Protein AF-A0A536W5J0-F1 (afdb_monomer)

Radius of gyration: 22.5 Å; Cα contacts (8 Å, |Δi|>4): 98; chains: 1; bounding box: 56×41×59 Å

Sequence (152 aa):
MATSNAKSREGDERESSVPAQVLYDRSRTSGIELFKHLSTLATAAVGVFFFALSTKVEPPLNADQRLTVIVALGFMMLTLFCGICGWMADGWFYESWARYVSGKEPETSWQTRERANLMRKTFVWLAIVSFLVGALAAVRYVYLRLATVPAA

Structure (mmCIF, N/CA/C/O backbone):
data_AF-A0A536W5J0-F1
#
_entry.id   AF-A0A536W5J0-F1
#
loop_
_atom_site.group_PDB
_atom_site.id
_atom_site.type_symbol
_atom_site.label_atom_id
_atom_site.label_alt_id
_atom_site.label_comp_id
_atom_site.label_asym_id
_atom_site.label_entity_id
_atom_site.label_seq_id
_atom_site.pdbx_PDB_ins_code
_atom_site.Cartn_x
_atom_site.Cartn_y
_atom_site.Cartn_z
_atom_site.occupancy
_atom_site.B_iso_or_equiv
_atom_site.auth_seq_id
_atom_site.auth_comp_id
_atom_site.auth_asym_id
_atom_site.auth_atom_id
_atom_site.pdbx_PDB_model_num
ATOM 1 N N . MET A 1 1 ? 17.744 -31.026 -25.027 1.00 45.41 1 MET A N 1
ATOM 2 C CA . MET A 1 1 ? 18.208 -29.918 -24.159 1.00 45.41 1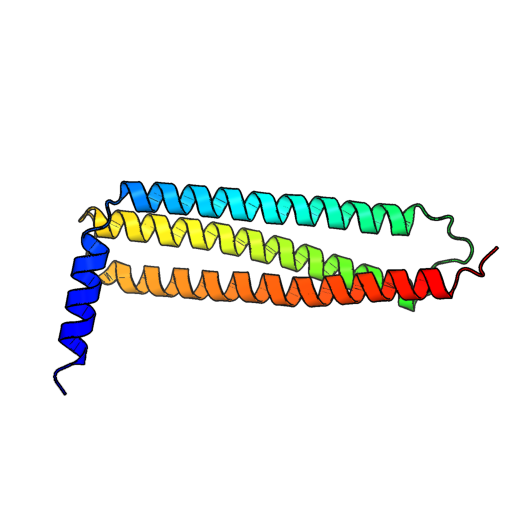 MET A CA 1
ATOM 3 C C . MET A 1 1 ? 18.431 -28.610 -24.951 1.00 45.41 1 MET A C 1
ATOM 5 O O . MET A 1 1 ? 19.331 -27.856 -24.623 1.00 45.41 1 MET A O 1
ATOM 9 N N . ALA A 1 2 ? 17.609 -28.310 -25.974 1.00 47.16 2 ALA A N 1
ATOM 10 C CA . ALA A 1 2 ? 17.792 -27.160 -26.885 1.00 47.16 2 ALA A CA 1
ATOM 11 C C . ALA A 1 2 ? 16.645 -26.123 -26.837 1.00 47.16 2 ALA A C 1
ATOM 13 O O . ALA A 1 2 ? 16.707 -25.085 -27.484 1.00 47.16 2 ALA A O 1
ATOM 14 N N . THR A 1 3 ? 15.597 -26.377 -26.051 1.00 48.72 3 THR A N 1
ATOM 15 C CA . THR A 1 3 ? 14.386 -25.541 -25.976 1.00 48.72 3 THR A CA 1
ATOM 16 C C . THR A 1 3 ? 14.522 -24.326 -25.052 1.00 48.72 3 THR A C 1
ATOM 18 O O . THR A 1 3 ? 13.722 -23.401 -25.150 1.00 48.72 3 THR A O 1
ATOM 21 N N . SER A 1 4 ? 15.538 -24.286 -24.181 1.00 51.75 4 SER A N 1
ATOM 22 C CA . SER A 1 4 ? 15.734 -23.182 -23.227 1.00 51.75 4 SER A CA 1
ATOM 23 C C . SER A 1 4 ? 16.253 -21.899 -23.890 1.00 51.75 4 SER A C 1
ATOM 25 O O . SER A 1 4 ? 15.790 -20.817 -23.549 1.00 51.75 4 SER A O 1
ATOM 27 N N . ASN A 1 5 ? 17.170 -22.011 -24.860 1.00 48.41 5 ASN A N 1
ATOM 28 C CA . ASN A 1 5 ? 17.781 -20.850 -25.528 1.00 48.41 5 ASN A CA 1
ATOM 29 C C . ASN A 1 5 ? 16.871 -20.203 -26.582 1.00 48.41 5 ASN A C 1
ATOM 31 O O . ASN A 1 5 ? 16.938 -18.998 -26.795 1.00 48.41 5 ASN A O 1
ATOM 35 N N . ALA A 1 6 ? 16.008 -20.982 -27.241 1.00 48.88 6 ALA A N 1
ATOM 36 C CA . ALA A 1 6 ? 15.055 -20.434 -28.209 1.00 48.88 6 ALA A CA 1
ATOM 37 C C . ALA A 1 6 ? 13.967 -19.598 -27.516 1.00 48.88 6 ALA A C 1
ATOM 39 O O . ALA A 1 6 ? 13.596 -18.534 -28.001 1.00 48.88 6 ALA A O 1
ATOM 40 N N . LYS A 1 7 ? 13.517 -20.042 -26.334 1.00 51.53 7 LYS A N 1
ATOM 41 C CA . LYS A 1 7 ? 12.477 -19.360 -25.559 1.00 51.53 7 LYS A CA 1
ATOM 42 C C . LYS A 1 7 ? 12.960 -18.044 -24.936 1.00 51.53 7 LYS A C 1
ATOM 44 O O . LYS A 1 7 ? 12.150 -17.135 -24.788 1.00 51.53 7 LYS A O 1
ATOM 49 N N . SER A 1 8 ? 14.248 -17.926 -24.584 1.00 51.88 8 SER A N 1
ATOM 50 C CA . SER A 1 8 ? 14.806 -16.644 -24.122 1.00 51.88 8 SER A CA 1
ATOM 51 C C . SER A 1 8 ? 14.987 -15.662 -25.281 1.00 51.88 8 SER A C 1
ATOM 53 O O . SER A 1 8 ? 14.612 -14.508 -25.138 1.00 51.88 8 SER A O 1
ATOM 55 N N . ARG A 1 9 ? 15.441 -16.133 -26.454 1.00 49.53 9 ARG A N 1
ATOM 56 C CA . ARG A 1 9 ? 15.576 -15.303 -27.665 1.00 49.53 9 ARG A CA 1
ATOM 57 C C . ARG A 1 9 ? 14.247 -14.759 -28.189 1.00 49.53 9 ARG A C 1
ATOM 59 O O . ARG A 1 9 ? 14.163 -13.574 -28.479 1.00 49.53 9 ARG A O 1
ATOM 66 N N . GLU A 1 10 ? 13.198 -15.582 -28.265 1.00 51.12 10 GLU A N 1
ATOM 67 C CA . GLU A 1 10 ? 11.854 -15.094 -28.630 1.00 51.12 10 GLU A CA 1
ATOM 68 C C . GLU A 1 10 ? 11.277 -14.124 -27.586 1.00 51.12 10 GLU A C 1
ATOM 70 O O . GLU A 1 10 ? 10.500 -13.231 -27.932 1.00 51.12 10 GLU A O 1
ATOM 75 N N . GLY A 1 11 ? 11.634 -14.308 -26.310 1.00 51.47 11 GLY A N 1
ATOM 76 C CA . GLY A 1 11 ? 11.293 -13.385 -25.230 1.00 51.47 11 GLY A CA 1
ATOM 77 C C . GLY A 1 11 ? 11.952 -12.023 -25.429 1.00 51.47 11 GLY A C 1
ATOM 78 O O . GLY A 1 11 ? 11.244 -11.022 -25.468 1.00 51.47 11 GLY A O 1
ATOM 79 N N . ASP A 1 12 ? 13.268 -12.000 -25.650 1.00 50.25 12 ASP A N 1
ATOM 80 C CA . ASP A 1 12 ? 14.056 -10.779 -25.866 1.00 50.25 12 ASP A CA 1
ATOM 81 C C . ASP A 1 12 ? 13.676 -10.034 -27.152 1.00 50.25 12 ASP A C 1
ATOM 83 O O . ASP A 1 12 ? 13.591 -8.806 -27.158 1.00 50.25 12 ASP A O 1
ATOM 87 N N . GLU A 1 13 ? 13.386 -10.738 -28.251 1.00 49.72 13 GLU A N 1
ATOM 88 C CA . GLU A 1 13 ? 12.956 -10.094 -29.500 1.00 49.72 13 GLU A CA 1
ATOM 89 C C . GLU A 1 13 ? 11.574 -9.437 -29.355 1.00 49.72 13 GLU A C 1
ATOM 91 O O . GLU A 1 13 ? 11.376 -8.302 -29.798 1.00 49.72 13 GLU A O 1
ATOM 96 N N . ARG A 1 14 ? 10.627 -10.086 -28.658 1.00 51.91 14 ARG A N 1
ATOM 97 C CA . ARG A 1 14 ? 9.332 -9.464 -28.323 1.00 51.91 14 ARG A CA 1
ATOM 98 C C . ARG A 1 14 ? 9.489 -8.318 -27.326 1.00 51.91 14 ARG A C 1
ATOM 100 O O . ARG A 1 14 ? 8.777 -7.324 -27.445 1.00 51.91 14 ARG A O 1
ATOM 107 N N . GLU A 1 15 ? 10.399 -8.430 -26.365 1.00 52.00 15 GLU A N 1
ATOM 108 C CA . GLU A 1 15 ? 10.609 -7.435 -25.309 1.00 52.00 15 GLU A CA 1
ATOM 109 C C . GLU A 1 15 ? 11.375 -6.194 -25.816 1.00 52.00 15 GLU A C 1
ATOM 111 O O . GLU A 1 15 ? 11.054 -5.080 -25.401 1.00 52.00 15 GLU A O 1
ATOM 116 N N . SER A 1 16 ? 12.287 -6.349 -26.788 1.00 54.78 16 SER A N 1
ATOM 117 C CA . SER A 1 16 ? 12.981 -5.241 -27.477 1.00 54.78 16 SER A CA 1
ATOM 118 C C . SER A 1 16 ? 12.110 -4.498 -28.498 1.00 54.78 16 SER A C 1
ATOM 120 O O . SER A 1 16 ? 12.382 -3.342 -28.816 1.00 54.78 16 SER A O 1
ATOM 122 N N . SER A 1 17 ? 11.028 -5.124 -28.978 1.00 57.88 17 SER A N 1
ATOM 123 C CA . SER A 1 17 ? 10.073 -4.490 -29.899 1.00 57.88 17 SER A CA 1
ATOM 124 C C . SER A 1 17 ? 9.170 -3.443 -29.231 1.00 57.88 17 SER A C 1
ATOM 126 O O . SER A 1 17 ? 8.489 -2.675 -29.914 1.00 57.88 17 SER A O 1
ATOM 128 N N . VAL A 1 18 ? 9.148 -3.396 -27.893 1.00 65.44 18 VAL A N 1
ATOM 129 C CA . VAL A 1 18 ? 8.357 -2.421 -27.138 1.00 65.44 18 VAL A CA 1
ATOM 130 C C . VAL A 1 18 ? 9.101 -1.082 -27.122 1.00 65.44 18 VAL A C 1
ATOM 132 O O . VAL A 1 18 ? 10.206 -1.015 -26.590 1.00 65.44 18 VAL A O 1
ATOM 135 N N . PRO A 1 19 ? 8.512 0.017 -27.629 1.00 72.38 19 PRO A N 1
ATOM 136 C CA . PRO A 1 19 ? 9.177 1.315 -27.616 1.00 72.38 19 PRO A CA 1
ATOM 137 C C . PRO A 1 19 ? 9.473 1.761 -26.179 1.00 72.38 19 PRO A C 1
ATOM 139 O O . PRO A 1 19 ? 8.584 1.723 -25.326 1.00 72.38 19 PRO A O 1
ATOM 142 N N . ALA A 1 20 ? 10.685 2.263 -25.915 1.00 67.62 20 ALA A N 1
ATOM 143 C CA . ALA A 1 20 ? 11.083 2.753 -24.587 1.00 67.62 20 ALA A CA 1
ATOM 144 C C . ALA A 1 20 ? 10.091 3.784 -24.011 1.00 67.62 20 ALA A C 1
ATOM 146 O O . ALA A 1 20 ? 9.835 3.816 -22.809 1.00 67.62 20 ALA A O 1
ATOM 147 N N . GLN A 1 21 ? 9.464 4.581 -24.878 1.00 71.81 21 GLN A N 1
ATOM 148 C CA . GLN A 1 21 ? 8.440 5.552 -24.499 1.00 71.81 21 GLN A CA 1
ATOM 149 C C . GLN A 1 21 ? 7.177 4.899 -23.906 1.00 71.81 21 GLN A C 1
ATOM 151 O O . GLN A 1 21 ? 6.654 5.385 -22.909 1.00 71.81 21 GLN A O 1
ATOM 156 N N . VAL A 1 22 ? 6.751 3.739 -24.422 1.00 75.38 22 VAL A N 1
ATOM 157 C CA . VAL A 1 22 ? 5.621 2.970 -23.866 1.00 75.38 22 VAL A CA 1
ATOM 158 C C . VAL A 1 22 ? 5.949 2.447 -22.464 1.00 75.38 22 VAL A C 1
ATOM 160 O O . VAL A 1 22 ? 5.070 2.373 -21.606 1.00 75.38 22 VAL A O 1
ATOM 163 N N . LEU A 1 23 ? 7.211 2.101 -22.202 1.00 67.50 23 LEU A N 1
ATOM 164 C CA . LEU A 1 23 ? 7.663 1.657 -20.881 1.00 67.50 23 LEU A CA 1
ATOM 165 C C . LEU A 1 23 ? 7.666 2.804 -19.864 1.00 67.50 23 LEU A C 1
ATOM 167 O O . LEU A 1 23 ? 7.206 2.612 -18.737 1.00 67.50 23 LEU A O 1
ATOM 171 N N . TYR A 1 24 ? 8.102 4.000 -20.270 1.00 67.44 24 TYR A N 1
ATOM 172 C CA . TYR A 1 24 ? 7.998 5.209 -19.449 1.00 67.44 24 TYR A CA 1
ATOM 173 C C . TYR A 1 24 ? 6.540 5.595 -19.153 1.00 67.44 24 TYR A C 1
ATOM 175 O O . TYR A 1 24 ? 6.211 5.948 -18.022 1.00 67.44 24 TYR A O 1
ATOM 183 N N . ASP A 1 25 ? 5.640 5.479 -20.128 1.00 73.62 25 ASP A N 1
ATOM 184 C CA . ASP A 1 25 ? 4.222 5.790 -19.911 1.00 73.62 25 ASP A CA 1
ATOM 185 C C . ASP A 1 25 ? 3.534 4.766 -18.995 1.00 73.62 25 ASP A C 1
ATOM 187 O O . ASP A 1 25 ? 2.712 5.131 -18.144 1.00 73.62 25 ASP A O 1
ATOM 191 N N . ARG A 1 26 ? 3.903 3.482 -19.102 1.00 72.44 26 ARG A N 1
ATOM 192 C CA . ARG A 1 26 ? 3.416 2.423 -18.201 1.00 72.44 26 ARG A CA 1
ATOM 193 C C . ARG A 1 26 ? 3.925 2.598 -16.775 1.00 72.44 26 ARG A C 1
ATOM 195 O O . ARG A 1 26 ? 3.142 2.430 -15.842 1.00 72.44 26 ARG A O 1
ATOM 202 N N . SER A 1 27 ? 5.189 2.975 -16.595 1.00 67.44 27 SER A N 1
ATOM 203 C CA . SER A 1 27 ? 5.753 3.239 -15.266 1.00 67.44 27 SER A CA 1
ATOM 204 C C . SER A 1 27 ? 5.061 4.413 -14.586 1.00 67.44 27 SER A C 1
ATOM 206 O O . SER A 1 27 ? 4.668 4.327 -13.421 1.00 67.44 27 SER A O 1
ATOM 208 N N . ARG A 1 28 ? 4.820 5.483 -15.350 1.00 71.56 28 ARG A N 1
ATOM 209 C CA . ARG A 1 28 ? 4.119 6.674 -14.881 1.00 71.56 28 ARG A CA 1
ATOM 210 C C . ARG A 1 28 ? 2.674 6.364 -14.506 1.00 71.56 28 ARG A C 1
ATOM 212 O O . ARG A 1 28 ? 2.232 6.767 -13.433 1.00 71.56 28 ARG A O 1
ATOM 219 N N . THR A 1 29 ? 1.957 5.626 -15.351 1.00 76.31 29 THR A N 1
ATOM 220 C CA . THR A 1 29 ? 0.568 5.224 -15.083 1.00 76.31 29 THR A CA 1
ATOM 221 C C . THR A 1 29 ? 0.481 4.336 -13.841 1.00 76.31 29 THR A C 1
ATOM 223 O O . THR A 1 29 ? -0.276 4.656 -12.927 1.00 76.31 29 THR A O 1
ATOM 226 N N . SER A 1 30 ? 1.327 3.303 -13.749 1.00 70.44 30 SER A N 1
ATOM 227 C CA . SER A 1 30 ? 1.396 2.405 -12.587 1.00 70.44 30 SER A CA 1
ATOM 228 C C . SER A 1 30 ? 1.725 3.163 -11.297 1.00 70.44 30 SER A C 1
ATOM 230 O O . SER A 1 30 ? 1.127 2.910 -10.254 1.00 70.44 30 SER A O 1
ATOM 232 N N . GLY A 1 31 ? 2.644 4.132 -11.357 1.00 71.31 31 GLY A N 1
ATOM 233 C CA . GLY A 1 31 ? 3.002 4.963 -10.209 1.00 71.31 31 GLY A CA 1
ATOM 234 C C . GLY A 1 31 ? 1.863 5.871 -9.741 1.00 71.31 31 GLY A C 1
ATOM 235 O O . GLY A 1 31 ? 1.611 5.975 -8.542 1.00 71.31 31 GLY A O 1
ATOM 236 N N . ILE A 1 32 ? 1.140 6.500 -10.673 1.00 75.62 32 ILE A N 1
ATOM 237 C CA . ILE A 1 32 ? -0.027 7.339 -10.357 1.00 75.62 32 ILE A CA 1
ATOM 238 C C . ILE A 1 32 ? -1.150 6.494 -9.748 1.00 75.62 32 ILE A C 1
ATOM 240 O O . ILE A 1 32 ? -1.807 6.927 -8.802 1.00 75.62 32 ILE A O 1
ATOM 244 N N . GLU A 1 33 ? -1.381 5.298 -10.278 1.00 75.31 33 GLU A N 1
ATOM 245 C CA . GLU A 1 33 ? -2.417 4.387 -9.795 1.00 75.31 33 GLU A CA 1
ATOM 246 C C . GLU A 1 33 ? -2.089 3.854 -8.393 1.00 75.31 33 GLU A C 1
ATOM 248 O O . GLU A 1 33 ? -2.928 3.924 -7.493 1.00 75.31 33 GLU A O 1
ATOM 253 N N . LEU A 1 34 ? -0.832 3.472 -8.148 1.00 72.94 34 LEU A N 1
ATOM 254 C CA . LEU A 1 34 ? -0.355 3.097 -6.816 1.00 72.94 34 LEU A CA 1
ATOM 255 C C . LEU A 1 34 ? -0.504 4.249 -5.809 1.00 72.94 34 LEU A C 1
ATOM 257 O O . LEU A 1 34 ? -0.978 4.037 -4.693 1.00 72.94 34 LEU A O 1
ATOM 261 N N . PHE A 1 35 ? -0.172 5.482 -6.204 1.00 73.25 35 PHE A N 1
ATOM 262 C CA . PHE A 1 35 ? -0.368 6.665 -5.363 1.00 73.25 35 PHE A CA 1
ATOM 263 C C . PHE A 1 35 ? -1.851 6.928 -5.053 1.00 73.25 35 PHE A C 1
ATOM 265 O O . PHE A 1 35 ? -2.208 7.234 -3.912 1.00 73.25 35 PHE A O 1
ATOM 272 N N . LYS A 1 36 ? -2.747 6.769 -6.035 1.00 79.69 36 LYS A N 1
ATOM 273 C CA . LYS A 1 36 ? -4.201 6.864 -5.818 1.00 79.69 36 LYS A CA 1
ATOM 274 C C . LYS A 1 36 ? -4.684 5.824 -4.809 1.00 79.69 36 LYS A C 1
ATOM 276 O O . LYS A 1 36 ? -5.453 6.164 -3.911 1.00 79.69 36 LYS A O 1
ATOM 281 N N . HIS A 1 37 ? -4.207 4.586 -4.905 1.00 77.50 37 HIS A N 1
ATOM 282 C CA . HIS A 1 37 ? -4.556 3.547 -3.939 1.00 77.50 37 HIS A CA 1
ATOM 283 C C . HIS A 1 37 ? -4.030 3.869 -2.538 1.00 77.50 37 HIS A C 1
ATOM 285 O O . HIS A 1 37 ? -4.803 3.822 -1.584 1.00 77.50 37 HIS A O 1
ATOM 291 N N . LEU A 1 38 ? -2.763 4.275 -2.410 1.00 75.44 38 LEU A N 1
ATOM 292 C CA . LEU A 1 38 ? -2.163 4.647 -1.123 1.00 75.44 38 LEU A CA 1
ATOM 293 C C . LEU A 1 38 ? -2.865 5.844 -0.472 1.00 75.44 38 LEU A C 1
ATOM 295 O O . LEU A 1 38 ? -3.136 5.814 0.726 1.00 75.44 38 LEU A O 1
ATOM 299 N N . SER A 1 39 ? -3.196 6.877 -1.249 1.00 73.69 39 SER A N 1
ATOM 300 C CA . SER A 1 39 ? -3.902 8.063 -0.745 1.00 73.69 39 SER A CA 1
ATOM 301 C C . SER A 1 39 ? -5.324 7.732 -0.292 1.00 73.69 39 SER A C 1
ATOM 303 O O . SER A 1 39 ? -5.702 8.097 0.817 1.00 73.69 39 SER A O 1
ATOM 305 N N . THR A 1 40 ? -6.074 6.960 -1.083 1.00 83.00 40 THR A N 1
ATOM 306 C CA . THR A 1 40 ? -7.422 6.498 -0.710 1.00 83.00 40 THR A CA 1
ATOM 307 C C . THR A 1 40 ? -7.378 5.678 0.579 1.00 83.00 40 THR A C 1
ATOM 309 O O . THR A 1 40 ? -8.190 5.883 1.482 1.00 83.00 40 THR A O 1
ATOM 312 N N . LEU A 1 41 ? -6.392 4.784 0.691 1.00 75.88 41 LEU A N 1
ATOM 313 C CA . LEU A 1 41 ? -6.180 3.963 1.876 1.00 75.88 41 LEU A CA 1
ATOM 314 C C . LEU A 1 41 ? -5.854 4.812 3.109 1.00 75.88 41 LEU A C 1
ATOM 316 O O . LEU A 1 41 ? -6.428 4.592 4.173 1.00 75.88 41 LEU A O 1
ATOM 320 N N . ALA A 1 42 ? -4.972 5.803 2.961 1.00 76.62 42 ALA A N 1
ATOM 321 C CA . ALA A 1 42 ? -4.610 6.724 4.031 1.00 76.62 42 ALA A CA 1
ATOM 322 C C . ALA A 1 42 ? -5.816 7.556 4.496 1.00 76.62 42 ALA A C 1
ATOM 324 O O . ALA A 1 42 ? -6.038 7.692 5.697 1.00 76.62 42 ALA A O 1
ATOM 325 N N . THR A 1 43 ? -6.639 8.064 3.575 1.00 80.62 43 THR A N 1
ATOM 326 C CA . THR A 1 43 ? -7.857 8.807 3.930 1.00 80.62 43 THR A CA 1
ATOM 327 C C . THR A 1 43 ? -8.874 7.917 4.644 1.00 80.62 43 THR A C 1
ATOM 329 O O . THR A 1 43 ? -9.432 8.327 5.661 1.00 80.62 43 THR A O 1
ATOM 332 N N . ALA A 1 44 ? -9.082 6.683 4.170 1.00 78.12 44 ALA A N 1
ATOM 333 C CA . ALA A 1 44 ? -9.970 5.721 4.823 1.00 78.12 44 ALA A CA 1
ATOM 334 C C . ALA A 1 44 ? -9.481 5.361 6.235 1.00 78.12 44 ALA A C 1
ATOM 336 O O . ALA A 1 44 ? -10.266 5.367 7.182 1.00 78.12 44 ALA A O 1
ATOM 337 N N . ALA A 1 45 ? -8.177 5.121 6.392 1.00 73.94 45 ALA A N 1
ATOM 338 C CA . ALA A 1 45 ? -7.536 4.878 7.679 1.00 73.94 45 ALA A CA 1
ATOM 339 C C . ALA A 1 45 ? -7.780 6.025 8.665 1.00 73.94 45 ALA A C 1
ATOM 341 O O . ALA A 1 45 ? -8.258 5.800 9.777 1.00 73.94 45 ALA A O 1
ATOM 342 N N . VAL A 1 46 ? -7.507 7.263 8.241 1.00 79.06 46 VAL A N 1
ATOM 343 C CA . VAL A 1 46 ? -7.751 8.463 9.053 1.00 79.06 46 VAL A CA 1
ATOM 344 C C . VAL A 1 46 ? -9.225 8.567 9.436 1.00 79.06 46 VAL A C 1
ATOM 346 O O . VAL A 1 46 ? -9.516 8.836 10.596 1.00 79.06 46 VAL A O 1
ATOM 349 N N . GLY A 1 47 ? -10.152 8.290 8.513 1.00 77.50 47 GLY A N 1
ATOM 350 C CA . GLY A 1 47 ? -11.589 8.281 8.794 1.00 77.50 47 GLY A CA 1
ATOM 351 C C . GLY A 1 47 ? -11.985 7.265 9.870 1.00 77.50 47 GLY A C 1
ATOM 352 O O . GLY A 1 47 ? -12.710 7.610 10.801 1.00 77.50 47 GLY A O 1
ATOM 353 N N . VAL A 1 48 ? -11.458 6.039 9.799 1.00 73.00 48 VAL A N 1
ATOM 354 C CA . VAL A 1 48 ? -11.705 4.994 10.807 1.00 73.00 48 VAL A CA 1
ATOM 355 C C . VAL A 1 48 ? -11.150 5.399 12.173 1.00 73.00 48 VAL A C 1
ATOM 357 O O . VAL A 1 48 ? -11.847 5.257 13.177 1.00 73.00 48 VAL A O 1
ATOM 360 N N . PHE A 1 49 ? -9.931 5.944 12.237 1.00 72.00 49 PHE A N 1
ATOM 361 C CA . PHE A 1 49 ? -9.352 6.397 13.506 1.00 72.00 49 PHE A CA 1
ATOM 362 C C . PHE A 1 49 ? -10.055 7.631 14.065 1.00 72.00 49 PHE A C 1
ATOM 364 O O . PHE A 1 49 ? -10.266 7.721 15.273 1.00 72.00 49 PHE A O 1
ATOM 371 N N . PHE A 1 50 ? -10.465 8.560 13.205 1.00 76.69 50 PHE A N 1
ATOM 372 C CA . PHE A 1 50 ? -11.241 9.720 13.616 1.00 76.69 50 PHE A CA 1
ATOM 373 C C . PHE A 1 50 ? -12.596 9.292 14.179 1.00 76.69 50 PHE A C 1
ATOM 375 O O . PHE A 1 50 ? -12.985 9.753 15.248 1.00 76.69 50 PHE A O 1
ATOM 382 N N . PHE A 1 51 ? -13.288 8.353 13.530 1.00 68.56 51 PHE A N 1
ATOM 383 C CA . PHE A 1 51 ? -14.524 7.767 14.049 1.00 68.56 51 PHE A CA 1
ATOM 384 C C . PHE A 1 51 ? -14.295 7.071 15.401 1.00 68.56 51 PHE A C 1
ATOM 386 O O . PHE A 1 51 ? -14.995 7.348 16.373 1.00 68.56 51 PHE A O 1
ATOM 393 N N . ALA A 1 52 ? -13.259 6.235 15.496 1.00 65.62 52 ALA A N 1
ATOM 394 C CA . ALA A 1 52 ? -12.887 5.538 16.725 1.00 65.62 52 ALA A CA 1
ATOM 395 C C . ALA A 1 52 ? -12.660 6.497 17.908 1.00 65.62 52 ALA A C 1
ATOM 397 O O . ALA A 1 52 ? -13.153 6.249 19.007 1.00 65.62 52 ALA A O 1
ATOM 398 N N . LEU A 1 53 ? -11.950 7.607 17.677 1.00 65.50 53 LEU A N 1
ATOM 399 C CA . LEU A 1 53 ? -11.603 8.595 18.704 1.00 65.50 53 LEU A CA 1
ATOM 400 C C . LEU A 1 53 ? -12.722 9.611 18.993 1.00 65.50 53 LEU A C 1
ATOM 402 O O . LEU A 1 53 ? -12.738 10.184 20.080 1.00 65.50 53 LEU A O 1
ATOM 406 N N . SER A 1 54 ? -13.637 9.853 18.048 1.00 67.94 54 SER A N 1
ATOM 407 C CA . SER A 1 54 ? -14.719 10.845 18.191 1.00 67.94 54 SER A CA 1
ATOM 408 C C . SER A 1 54 ? -16.002 10.288 18.811 1.00 67.94 54 SER A C 1
ATOM 410 O O . SER A 1 54 ? -16.810 11.062 19.328 1.00 67.94 54 SER A O 1
ATOM 412 N N . THR A 1 55 ? -16.210 8.966 18.815 1.00 63.59 55 THR A N 1
ATOM 413 C CA . THR A 1 55 ? -17.320 8.374 19.582 1.00 63.59 55 THR A CA 1
ATOM 414 C C . THR A 1 55 ? -17.116 8.639 21.075 1.00 63.59 55 THR A C 1
ATOM 416 O O . THR A 1 55 ? -16.071 8.281 21.618 1.00 63.59 55 THR A O 1
ATOM 419 N N . LYS A 1 56 ? -18.099 9.268 21.744 1.00 51.97 56 LYS A N 1
ATOM 420 C CA . LYS A 1 56 ? -18.062 9.561 23.191 1.00 51.97 56 LYS A CA 1
ATOM 421 C C . LYS A 1 56 ? -17.499 8.361 23.962 1.00 51.97 56 LYS A C 1
ATOM 423 O O . LYS A 1 56 ? -18.004 7.242 23.872 1.00 51.97 56 LYS A O 1
ATOM 428 N N . VAL A 1 57 ? -16.404 8.589 24.679 1.00 54.59 57 VAL A N 1
ATOM 429 C CA . VAL A 1 57 ? -15.637 7.556 25.386 1.00 54.59 57 VAL A CA 1
ATOM 430 C C . VAL A 1 57 ? -16.268 7.306 26.761 1.00 54.59 57 VAL A C 1
ATOM 432 O O . VAL A 1 57 ? -15.657 7.503 27.801 1.00 54.59 57 VAL A O 1
ATOM 435 N N . GLU A 1 58 ? -17.531 6.895 26.760 1.00 47.38 58 GLU A N 1
ATOM 436 C CA . GLU A 1 58 ? -18.208 6.297 27.911 1.00 47.38 58 GLU A CA 1
ATOM 437 C C . GLU A 1 58 ? -18.635 4.896 27.457 1.00 47.38 58 GLU A C 1
ATOM 439 O O . GLU A 1 58 ? -19.519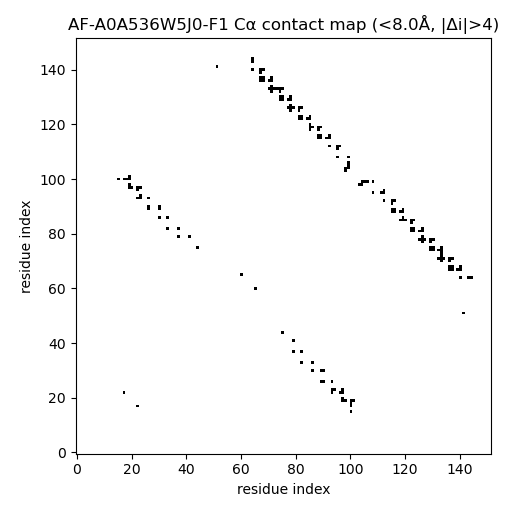 4.805 26.604 1.00 47.38 58 GLU A O 1
ATOM 444 N N . PRO A 1 59 ? -18.009 3.789 27.901 1.00 55.53 59 PRO A N 1
ATOM 445 C CA . PRO A 1 59 ? -16.907 3.632 28.858 1.00 55.53 59 PRO A CA 1
ATOM 446 C C . PRO A 1 59 ? -15.496 3.895 28.268 1.00 55.53 59 PRO A C 1
ATOM 448 O O . PRO A 1 59 ? -15.322 3.887 27.039 1.00 55.53 59 PRO A O 1
ATOM 451 N N . PRO A 1 60 ? -14.476 4.111 29.134 1.00 64.44 60 PRO A N 1
ATOM 452 C CA . PRO A 1 60 ? -13.068 4.231 28.742 1.00 64.44 60 PRO A CA 1
ATOM 453 C C . PRO A 1 60 ? -12.597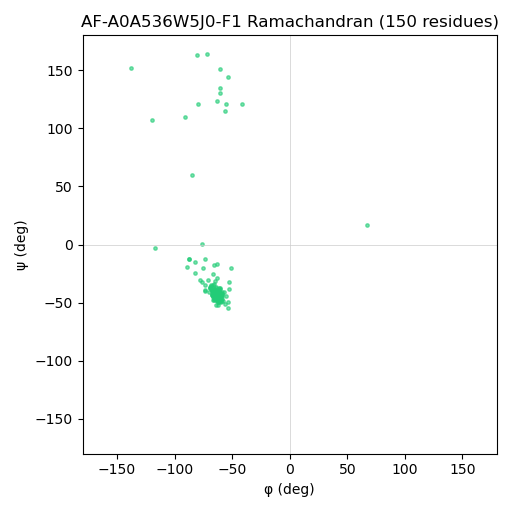 3.039 27.903 1.00 64.44 60 PRO A C 1
ATOM 455 O O . PRO A 1 60 ? -13.013 1.905 28.136 1.00 64.44 60 PRO A O 1
ATOM 458 N N . LEU A 1 61 ? -11.720 3.294 26.921 1.00 60.97 61 LEU A N 1
ATOM 459 C CA . LEU A 1 61 ? -11.132 2.233 26.097 1.00 60.97 61 LEU A CA 1
ATOM 460 C C . LEU A 1 61 ? -10.450 1.195 26.996 1.00 60.97 61 LEU A C 1
ATOM 462 O O . LEU A 1 61 ? -9.490 1.512 27.702 1.00 60.97 61 LEU A O 1
ATOM 466 N N . ASN A 1 62 ? -10.905 -0.054 26.908 1.00 69.19 62 ASN A N 1
ATOM 467 C CA . ASN A 1 62 ? -10.243 -1.176 27.566 1.00 69.19 62 ASN A CA 1
ATOM 468 C C . ASN A 1 62 ? -8.802 -1.333 27.050 1.00 69.19 62 ASN A C 1
ATOM 470 O O . ASN A 1 62 ? -8.505 -1.014 25.893 1.00 69.19 62 ASN A O 1
ATOM 474 N N . ALA A 1 63 ? -7.904 -1.861 27.890 1.00 73.06 63 ALA A N 1
ATOM 475 C CA . ALA A 1 63 ? -6.494 -2.069 27.537 1.00 73.06 63 ALA A CA 1
ATOM 476 C C . ALA A 1 63 ? -6.333 -2.871 26.229 1.00 73.06 63 ALA A C 1
ATOM 478 O O . ALA A 1 63 ? -5.523 -2.505 25.376 1.00 73.06 63 ALA A O 1
ATOM 479 N N . ASP A 1 64 ? -7.188 -3.876 26.020 1.00 72.19 64 ASP A N 1
ATOM 480 C CA . ASP A 1 64 ? -7.222 -4.687 24.800 1.00 72.19 64 ASP A CA 1
ATOM 481 C C . ASP A 1 64 ? -7.634 -3.890 23.557 1.00 72.19 64 ASP A C 1
ATOM 483 O O . ASP A 1 64 ? -7.036 -4.057 22.494 1.00 72.19 64 ASP A O 1
ATOM 487 N N . GLN A 1 65 ? -8.616 -2.987 23.685 1.00 70.50 65 GLN A N 1
ATOM 488 C CA . GLN A 1 65 ? -9.056 -2.113 22.593 1.00 70.50 65 GLN A CA 1
ATOM 489 C C . GLN A 1 65 ? -7.938 -1.139 22.203 1.00 70.50 65 GLN A C 1
ATOM 491 O O . GLN A 1 65 ? -7.658 -0.946 21.017 1.00 70.50 65 GLN A O 1
ATOM 496 N N . ARG A 1 66 ? -7.244 -0.579 23.200 1.00 75.75 66 ARG A N 1
ATOM 497 C CA . ARG A 1 66 ? -6.100 0.317 22.994 1.00 75.75 66 ARG A CA 1
ATOM 498 C C . ARG A 1 66 ? -4.938 -0.401 22.307 1.00 75.75 66 ARG A C 1
ATOM 500 O O . ARG A 1 66 ? -4.367 0.147 21.367 1.00 75.75 66 ARG A O 1
ATOM 507 N N . LEU A 1 67 ? -4.633 -1.634 22.718 1.00 79.38 67 LEU A N 1
ATOM 508 C CA . LEU A 1 67 ? -3.610 -2.459 22.077 1.00 79.38 67 LEU A CA 1
ATOM 509 C C . LEU A 1 67 ? -3.968 -2.754 20.614 1.00 79.38 67 LEU A C 1
ATOM 511 O O . LEU A 1 67 ? -3.129 -2.554 19.739 1.00 79.38 67 LEU A O 1
ATOM 515 N N . THR A 1 68 ? -5.214 -3.149 20.318 1.00 78.38 68 THR A N 1
ATOM 516 C CA . THR A 1 68 ? -5.642 -3.394 18.927 1.00 78.38 68 THR A CA 1
ATOM 517 C C . THR A 1 68 ? -5.532 -2.163 18.037 1.00 78.38 68 THR A C 1
ATOM 519 O O . THR A 1 68 ? -5.134 -2.298 16.884 1.00 78.38 68 THR A O 1
ATOM 522 N N . VAL A 1 69 ? -5.833 -0.970 18.557 1.00 75.44 69 VAL A N 1
ATOM 523 C CA . VAL A 1 69 ? -5.705 0.286 17.800 1.00 75.44 69 VAL A CA 1
ATOM 524 C C . VAL A 1 69 ? -4.241 0.603 17.505 1.00 75.44 69 VAL A C 1
ATOM 526 O O . VAL A 1 69 ? -3.916 0.949 16.372 1.00 75.44 69 VAL A O 1
ATOM 529 N N . ILE A 1 70 ? -3.347 0.441 18.485 1.00 81.50 70 ILE A N 1
ATOM 530 C CA . ILE A 1 70 ? -1.904 0.659 18.296 1.00 81.50 70 ILE A CA 1
ATOM 531 C C . ILE A 1 70 ? -1.342 -0.323 17.264 1.00 81.50 70 ILE A C 1
ATOM 533 O O . ILE A 1 70 ? -0.594 0.081 16.375 1.00 81.50 70 ILE A O 1
ATOM 537 N N . VAL A 1 71 ? -1.732 -1.598 17.343 1.00 82.69 71 VAL A N 1
ATOM 538 C CA . VAL A 1 71 ? -1.329 -2.622 16.372 1.00 82.69 71 VAL A CA 1
ATOM 539 C C . VAL A 1 71 ? -1.849 -2.270 14.976 1.00 82.69 71 VAL A C 1
ATOM 541 O O . VAL A 1 71 ? -1.070 -2.265 14.025 1.00 82.69 71 VAL A O 1
ATOM 544 N N . ALA A 1 72 ? -3.128 -1.902 14.843 1.00 78.50 72 ALA A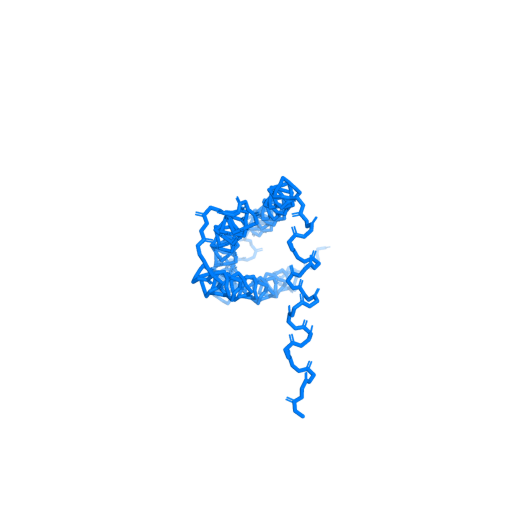 N 1
ATOM 545 C CA . ALA A 1 72 ? -3.711 -1.493 13.565 1.00 78.50 72 ALA A CA 1
ATOM 546 C C . ALA A 1 72 ? -2.988 -0.275 12.960 1.00 78.50 72 ALA A C 1
ATOM 548 O O . ALA A 1 72 ? -2.650 -0.291 11.776 1.00 78.50 72 ALA A O 1
ATOM 549 N N . LEU A 1 73 ? -2.684 0.744 13.775 1.00 80.31 73 LEU A N 1
ATOM 550 C CA . LEU A 1 73 ? -1.892 1.913 13.373 1.00 80.31 73 LEU A CA 1
ATOM 551 C C . LEU A 1 73 ? -0.495 1.517 12.896 1.00 80.31 73 LEU A C 1
ATOM 553 O O . LEU A 1 73 ? -0.061 1.963 11.834 1.00 80.31 73 LEU A O 1
ATOM 557 N N . GLY A 1 74 ? 0.197 0.663 13.653 1.00 84.62 74 GLY A N 1
ATOM 558 C CA . GLY A 1 74 ? 1.537 0.194 13.307 1.00 84.62 74 GLY A CA 1
ATOM 559 C C . GLY A 1 74 ? 1.564 -0.528 11.961 1.00 84.62 74 GLY A C 1
ATOM 560 O O . GLY A 1 74 ? 2.388 -0.215 11.103 1.00 84.62 74 GLY A O 1
ATOM 561 N N . PHE A 1 75 ? 0.616 -1.438 11.732 1.00 83.44 75 PHE A N 1
ATOM 562 C CA . PHE A 1 75 ? 0.513 -2.170 10.470 1.00 83.44 75 PHE A CA 1
ATOM 563 C C . PHE A 1 75 ? 0.100 -1.282 9.290 1.00 83.44 75 PHE A C 1
ATOM 565 O O . PHE A 1 75 ? 0.607 -1.476 8.185 1.00 83.44 75 PHE A O 1
ATOM 572 N N . MET A 1 76 ? -0.748 -0.273 9.503 1.00 79.25 76 MET A N 1
ATOM 573 C CA . MET A 1 76 ? -1.074 0.700 8.456 1.00 79.25 76 MET A CA 1
ATOM 574 C C . MET A 1 76 ? 0.116 1.590 8.090 1.00 79.25 76 MET A C 1
ATOM 576 O O . MET A 1 76 ? 0.372 1.801 6.906 1.00 79.25 76 MET A O 1
ATOM 580 N N . MET A 1 77 ? 0.883 2.067 9.073 1.00 82.38 77 MET A N 1
ATOM 581 C CA . MET A 1 77 ? 2.120 2.813 8.814 1.00 82.38 77 MET A CA 1
ATOM 582 C C . MET A 1 77 ? 3.133 1.959 8.046 1.00 82.38 77 MET A C 1
ATOM 584 O O . MET A 1 77 ? 3.729 2.428 7.078 1.00 82.38 77 MET A O 1
ATOM 588 N N . LEU A 1 78 ? 3.274 0.685 8.423 1.00 84.75 78 LEU A N 1
ATOM 589 C CA . LEU A 1 78 ? 4.135 -0.264 7.721 1.00 84.75 78 LEU A CA 1
ATOM 590 C C . LEU A 1 78 ? 3.667 -0.505 6.279 1.00 84.75 78 LEU A C 1
ATOM 592 O O . LEU A 1 78 ? 4.487 -0.504 5.366 1.00 84.75 78 LEU A O 1
ATOM 596 N N . THR A 1 79 ? 2.356 -0.639 6.061 1.00 81.75 79 THR A N 1
ATOM 597 C CA . THR A 1 79 ? 1.756 -0.782 4.724 1.00 81.75 79 THR A CA 1
ATOM 598 C C . THR A 1 79 ? 2.116 0.406 3.835 1.00 81.75 79 THR A C 1
ATOM 600 O O . THR A 1 79 ? 2.565 0.220 2.704 1.00 81.75 79 THR A O 1
ATOM 603 N N . LEU A 1 80 ? 1.948 1.630 4.350 1.00 80.25 80 LEU A N 1
ATOM 604 C CA . LEU A 1 80 ? 2.277 2.856 3.622 1.00 80.25 80 LEU A CA 1
ATOM 605 C C . LEU A 1 80 ? 3.772 2.927 3.303 1.00 80.25 80 LEU A C 1
ATOM 607 O O . LEU A 1 80 ? 4.140 3.210 2.164 1.00 80.25 80 LEU A O 1
ATOM 611 N N . PHE A 1 81 ? 4.628 2.617 4.278 1.00 85.00 81 PHE A N 1
ATOM 612 C CA . PHE A 1 81 ? 6.075 2.592 4.087 1.00 85.00 81 PHE A CA 1
ATOM 613 C C . PHE A 1 81 ? 6.490 1.580 3.009 1.00 85.00 81 PHE A C 1
ATOM 615 O O . PHE A 1 81 ? 7.189 1.936 2.062 1.00 85.00 81 PHE A O 1
ATOM 622 N N . CYS A 1 82 ? 5.991 0.342 3.086 1.00 82.19 82 CYS A N 1
ATOM 623 C CA . CYS A 1 82 ? 6.239 -0.680 2.070 1.00 82.19 82 CYS A CA 1
ATOM 624 C C . CYS A 1 82 ? 5.705 -0.268 0.692 1.00 82.19 82 CYS A C 1
ATOM 626 O O . CYS A 1 82 ? 6.371 -0.518 -0.310 1.00 82.19 82 CYS A O 1
ATOM 628 N N . GLY A 1 83 ? 4.549 0.399 0.630 1.00 76.69 83 GLY A N 1
ATOM 629 C CA . GLY A 1 83 ? 3.993 0.940 -0.609 1.00 76.69 83 GLY A CA 1
ATOM 630 C C . GLY A 1 83 ? 4.890 1.996 -1.259 1.00 76.69 83 GLY A C 1
ATOM 631 O O . GLY A 1 83 ? 5.137 1.928 -2.461 1.00 76.69 83 GLY A O 1
ATOM 632 N N . ILE A 1 84 ? 5.441 2.927 -0.471 1.00 81.00 84 ILE A N 1
ATOM 633 C CA . ILE A 1 84 ? 6.382 3.954 -0.953 1.00 81.00 84 ILE A CA 1
ATOM 634 C C . ILE A 1 84 ? 7.698 3.315 -1.417 1.00 81.00 84 ILE A C 1
ATOM 636 O O . ILE A 1 84 ? 8.196 3.643 -2.494 1.00 81.00 84 ILE A O 1
ATOM 640 N N . CYS A 1 85 ? 8.250 2.368 -0.652 1.00 80.88 85 CYS A N 1
ATOM 641 C CA . CYS A 1 85 ? 9.448 1.632 -1.061 1.00 80.88 85 CYS A CA 1
ATOM 642 C C . CYS A 1 85 ? 9.213 0.824 -2.348 1.00 80.88 85 CYS A C 1
ATOM 644 O O . CYS A 1 85 ? 10.069 0.812 -3.232 1.00 80.88 85 CYS A O 1
ATOM 646 N N . GLY A 1 86 ? 8.042 0.193 -2.484 1.00 77.00 86 GLY A N 1
ATOM 647 C CA . GLY A 1 86 ? 7.624 -0.499 -3.703 1.00 77.00 86 GLY A CA 1
ATOM 648 C C . GLY A 1 86 ? 7.517 0.446 -4.900 1.00 77.00 86 GLY A C 1
ATOM 649 O O . GLY A 1 86 ? 7.995 0.111 -5.980 1.00 77.00 86 GLY A O 1
ATOM 650 N N . TRP A 1 87 ? 6.985 1.653 -4.690 1.00 73.94 87 TRP A N 1
ATOM 651 C CA . TRP A 1 87 ? 6.907 2.695 -5.715 1.00 73.94 87 TRP A CA 1
ATOM 652 C C . TRP A 1 87 ? 8.290 3.162 -6.195 1.00 73.94 87 TRP A C 1
ATOM 654 O O . TRP A 1 87 ? 8.522 3.272 -7.398 1.00 73.94 87 TRP A O 1
ATOM 664 N N . MET A 1 88 ? 9.236 3.379 -5.274 1.00 78.00 88 MET A N 1
ATOM 665 C CA . MET A 1 88 ? 10.622 3.712 -5.631 1.00 78.00 88 MET A CA 1
ATOM 666 C C . MET A 1 88 ? 11.295 2.580 -6.421 1.00 78.00 88 MET A C 1
ATOM 668 O O . MET A 1 88 ? 11.962 2.842 -7.422 1.00 78.00 88 MET A O 1
ATOM 672 N N . ALA A 1 89 ? 11.086 1.325 -6.007 1.00 76.00 89 ALA A N 1
ATOM 673 C CA . ALA A 1 89 ? 11.611 0.156 -6.713 1.00 76.00 89 ALA A CA 1
ATOM 674 C C . ALA A 1 89 ? 11.017 0.013 -8.126 1.00 76.00 89 ALA A C 1
ATOM 676 O O . ALA A 1 89 ? 11.740 -0.351 -9.054 1.00 76.00 89 ALA A O 1
ATOM 677 N N . ASP A 1 90 ? 9.733 0.343 -8.307 1.00 73.00 90 ASP A N 1
ATOM 678 C CA . ASP A 1 90 ? 9.098 0.423 -9.626 1.00 73.00 90 ASP A CA 1
ATOM 679 C C . ASP A 1 90 ? 9.781 1.477 -10.505 1.00 73.00 90 ASP A C 1
ATOM 681 O O . ASP A 1 90 ? 10.142 1.184 -11.646 1.00 73.00 90 ASP A O 1
ATOM 685 N N . GLY A 1 91 ? 10.034 2.674 -9.967 1.00 69.88 91 GLY A N 1
ATOM 686 C CA . GLY A 1 91 ? 10.761 3.731 -10.676 1.00 69.88 91 GLY A CA 1
ATOM 687 C C . GLY A 1 91 ? 12.117 3.254 -11.204 1.00 69.88 91 GLY A C 1
ATOM 688 O O . GLY A 1 91 ? 12.399 3.390 -12.395 1.00 69.88 91 GLY A O 1
ATOM 689 N N . TRP A 1 92 ? 12.916 2.608 -10.350 1.00 72.12 92 TRP A N 1
ATOM 690 C CA . TRP A 1 92 ? 14.217 2.051 -10.739 1.00 72.12 92 TRP A CA 1
ATOM 691 C C . TRP A 1 92 ? 14.111 0.905 -11.755 1.00 72.12 92 TRP A C 1
ATOM 693 O O . TRP A 1 92 ? 14.932 0.816 -12.672 1.00 72.12 92 TRP A O 1
ATOM 703 N N . PHE A 1 93 ? 13.104 0.035 -11.639 1.00 75.56 93 PHE A N 1
ATOM 704 C CA . PHE A 1 93 ? 12.875 -1.058 -12.588 1.00 75.56 93 PHE A CA 1
ATOM 705 C C . PHE A 1 93 ? 12.565 -0.536 -13.996 1.00 75.56 93 P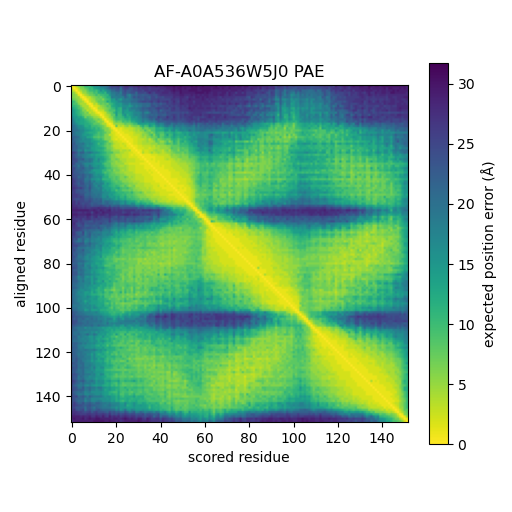HE A C 1
ATOM 707 O O . PHE A 1 93 ? 13.177 -0.967 -14.970 1.00 75.56 93 PHE A O 1
ATOM 714 N N . TYR A 1 94 ? 11.644 0.418 -14.120 1.00 69.31 94 TYR A N 1
ATOM 715 C CA . TYR A 1 94 ? 11.271 0.939 -15.433 1.00 69.31 94 TYR A CA 1
ATOM 716 C C . TYR A 1 94 ? 12.345 1.841 -16.038 1.00 69.31 94 TYR A C 1
ATOM 718 O O . TYR A 1 94 ? 12.547 1.810 -17.250 1.00 69.31 94 TYR A O 1
ATOM 726 N N . GLU A 1 95 ? 13.062 2.612 -15.218 1.00 71.00 95 GLU A N 1
ATOM 727 C CA . GLU A 1 95 ? 14.183 3.418 -15.697 1.00 71.00 95 GLU A CA 1
ATOM 728 C C . GLU A 1 95 ? 15.315 2.538 -16.243 1.00 71.00 95 GLU A C 1
ATOM 730 O O . GLU A 1 95 ? 15.813 2.787 -17.342 1.00 71.00 95 GLU A O 1
ATOM 735 N N . SER A 1 96 ? 15.690 1.479 -15.516 1.00 68.81 96 SER A N 1
ATOM 736 C CA . SER A 1 96 ? 16.700 0.520 -15.985 1.00 68.81 96 SER A CA 1
ATOM 737 C C . SER A 1 96 ? 16.249 -0.220 -17.247 1.00 68.81 96 SER A C 1
ATOM 739 O O . SER A 1 96 ? 17.027 -0.352 -18.192 1.00 68.81 96 SER A O 1
ATOM 741 N N . TRP A 1 97 ? 14.977 -0.618 -17.328 1.00 68.12 97 TRP A N 1
ATOM 742 C CA . TRP A 1 97 ? 14.425 -1.263 -18.520 1.00 68.12 97 TRP A CA 1
ATOM 743 C C . TRP A 1 97 ? 14.417 -0.334 -19.742 1.00 68.12 97 TRP A C 1
ATOM 745 O O . TRP A 1 97 ? 14.792 -0.745 -20.840 1.00 68.12 97 TRP A O 1
ATOM 755 N N . ALA A 1 98 ? 14.069 0.940 -19.569 1.00 68.69 98 ALA A N 1
ATOM 756 C CA . ALA A 1 98 ? 14.078 1.899 -20.667 1.00 68.69 98 ALA A CA 1
ATOM 757 C C . ALA A 1 98 ? 15.497 2.218 -21.173 1.00 68.69 98 ALA A C 1
ATOM 759 O O . ALA A 1 98 ? 15.698 2.383 -22.381 1.00 68.69 98 ALA A O 1
ATOM 760 N N . ARG A 1 99 ? 16.495 2.265 -20.277 1.00 70.31 99 ARG A N 1
ATOM 761 C CA . ARG A 1 99 ? 17.915 2.416 -20.646 1.00 70.31 99 ARG A CA 1
ATOM 762 C C . ARG A 1 99 ? 18.430 1.220 -21.453 1.00 70.31 99 ARG A C 1
ATOM 764 O O . ARG A 1 99 ? 19.129 1.436 -22.443 1.00 70.31 99 ARG A O 1
ATOM 771 N N . TYR A 1 100 ? 18.026 0.004 -21.079 1.00 67.94 100 TYR A N 1
ATOM 772 C CA . TYR A 1 100 ? 18.335 -1.230 -21.808 1.00 67.94 100 TYR A CA 1
ATOM 773 C C . TYR A 1 100 ? 17.734 -1.229 -23.223 1.00 67.94 100 TYR A C 1
ATOM 775 O O . TYR A 1 100 ? 18.462 -1.366 -24.202 1.00 67.94 100 TYR A O 1
ATOM 783 N N . VAL A 1 101 ? 16.428 -0.960 -23.354 1.00 69.38 101 VAL A N 1
ATOM 784 C CA . VAL A 1 101 ? 15.734 -0.916 -2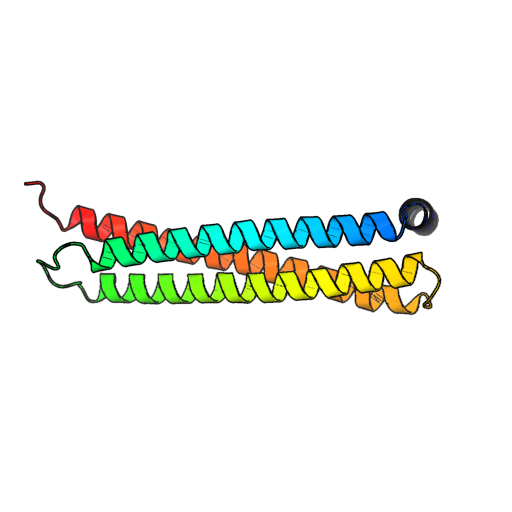4.660 1.00 69.38 101 VAL A CA 1
ATOM 785 C C . VAL A 1 101 ? 16.278 0.190 -25.573 1.00 69.38 101 VAL A C 1
ATOM 787 O O . VAL A 1 101 ? 16.272 0.053 -26.792 1.00 69.38 101 VAL A O 1
ATOM 790 N N . SER A 1 102 ? 16.802 1.279 -25.003 1.00 69.44 102 SER A N 1
ATOM 791 C CA . SER A 1 102 ? 17.420 2.371 -25.771 1.00 69.44 102 SER A CA 1
ATOM 792 C C . SER A 1 102 ? 18.830 2.050 -26.296 1.00 69.44 102 SER A C 1
ATOM 794 O O . SER A 1 102 ? 19.457 2.927 -26.891 1.00 69.44 102 SER A O 1
ATOM 796 N N . GLY A 1 103 ? 19.367 0.851 -26.038 1.00 65.31 103 GLY A N 1
ATOM 797 C CA . GLY A 1 103 ? 20.710 0.440 -26.466 1.00 65.31 103 GLY A CA 1
ATOM 798 C C . GLY A 1 103 ? 21.852 1.201 -25.782 1.00 65.31 103 GLY A C 1
ATOM 799 O O . GLY A 1 103 ? 22.973 1.202 -26.284 1.00 65.31 103 GLY A O 1
ATOM 800 N N . LYS A 1 104 ? 21.577 1.886 -24.660 1.00 61.81 104 LYS A N 1
ATOM 801 C CA . LYS A 1 104 ? 22.555 2.732 -23.953 1.00 61.81 104 LYS A CA 1
ATOM 802 C C . LYS A 1 104 ? 23.409 1.975 -22.928 1.00 61.81 104 LYS A C 1
ATOM 804 O O . LYS A 1 104 ? 24.397 2.539 -22.471 1.00 61.81 104 LYS A O 1
ATOM 809 N N . GLU A 1 105 ? 23.066 0.734 -22.571 1.00 57.16 105 GLU A N 1
ATOM 810 C CA . GLU A 1 105 ? 23.812 -0.069 -21.587 1.00 57.16 105 GLU A CA 1
ATOM 811 C C . GLU A 1 105 ? 23.985 -1.549 -21.991 1.00 57.16 105 GLU A C 1
ATOM 813 O O . GLU A 1 105 ? 23.134 -2.094 -22.696 1.00 57.16 105 GLU A O 1
ATOM 818 N N . PRO A 1 106 ? 25.070 -2.213 -21.532 1.00 55.41 106 PRO A N 1
ATOM 819 C CA . PRO A 1 106 ? 25.336 -3.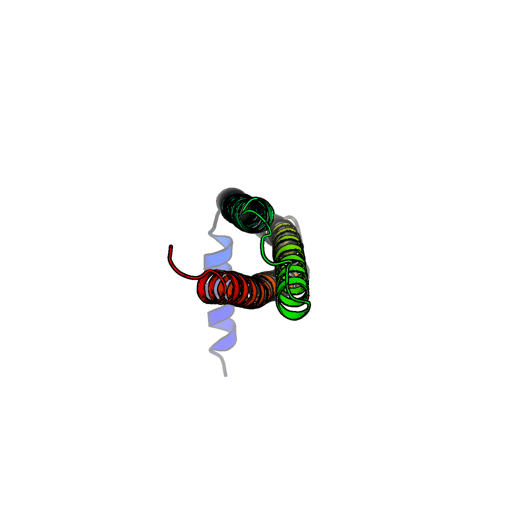633 -21.781 1.00 55.41 106 PRO A CA 1
ATOM 820 C C . PRO A 1 106 ? 24.411 -4.590 -20.992 1.00 55.41 106 PRO A C 1
ATOM 822 O O . PRO A 1 106 ? 23.783 -4.218 -19.997 1.00 55.41 106 PRO A O 1
ATOM 825 N N . GLU A 1 107 ? 24.376 -5.863 -21.414 1.00 56.19 107 GLU A N 1
ATOM 826 C CA . GLU A 1 107 ? 23.574 -6.987 -20.868 1.00 56.19 107 GLU A CA 1
ATOM 827 C C . GLU A 1 107 ? 23.686 -7.205 -19.343 1.00 56.19 107 GLU A C 1
ATOM 829 O O . GLU A 1 107 ? 22.797 -7.790 -18.723 1.00 56.19 107 GLU A O 1
ATOM 834 N N . THR A 1 108 ? 24.742 -6.703 -18.695 1.00 54.06 108 THR A N 1
ATOM 835 C CA . THR A 1 108 ? 24.920 -6.762 -17.232 1.00 54.06 108 THR A CA 1
ATOM 836 C C . THR A 1 108 ? 23.842 -5.993 -16.452 1.00 54.06 108 THR A C 1
ATOM 838 O O . THR A 1 108 ? 23.631 -6.266 -15.268 1.00 54.06 108 THR A O 1
ATOM 841 N N . SER A 1 109 ? 23.095 -5.103 -17.114 1.00 59.97 109 SER A N 1
ATOM 842 C CA . SER A 1 109 ? 21.914 -4.402 -16.583 1.00 59.97 109 SER A CA 1
ATOM 843 C C . SER A 1 109 ? 20.716 -5.323 -16.273 1.00 59.97 109 SER A C 1
ATOM 845 O O . SER A 1 109 ? 19.855 -4.960 -15.463 1.00 59.97 109 SER A O 1
ATOM 847 N N . TRP A 1 110 ? 20.681 -6.549 -16.815 1.00 60.59 110 TRP A N 1
ATOM 848 C CA . TRP A 1 110 ? 19.599 -7.511 -16.560 1.00 60.59 110 TRP A CA 1
ATOM 849 C C . TRP A 1 110 ? 19.535 -7.980 -15.100 1.00 60.59 110 TRP A C 1
ATOM 851 O O . TRP A 1 110 ? 18.458 -8.101 -14.516 1.00 60.59 110 TRP A O 1
ATOM 861 N N . GLN A 1 111 ? 20.684 -8.202 -14.455 1.00 67.19 111 GLN A N 1
ATOM 862 C CA . GLN A 1 111 ? 20.710 -8.646 -13.055 1.00 67.19 111 GLN A CA 1
ATOM 863 C C . GLN A 1 111 ? 20.181 -7.565 -12.103 1.00 67.19 111 GLN A C 1
ATOM 865 O O . GLN A 1 111 ? 19.517 -7.867 -11.109 1.00 67.19 111 GLN A O 1
ATOM 870 N N . THR A 1 112 ? 20.439 -6.296 -12.421 1.00 66.81 112 THR A N 1
ATOM 871 C CA . THR A 1 112 ? 19.924 -5.141 -11.677 1.00 66.81 112 THR A CA 1
ATOM 872 C C . THR A 1 112 ? 18.405 -5.030 -11.826 1.00 66.81 112 THR A C 1
ATOM 874 O O . THR A 1 112 ? 17.705 -4.795 -10.840 1.00 66.81 112 THR A O 1
ATOM 877 N N . ARG A 1 113 ? 17.883 -5.308 -13.029 1.00 69.12 113 ARG A N 1
ATOM 878 C CA . ARG A 1 113 ? 16.446 -5.393 -13.321 1.00 69.12 113 ARG A CA 1
ATOM 879 C C . ARG A 1 113 ? 15.757 -6.512 -12.535 1.00 69.12 113 ARG A C 1
ATOM 881 O O . ARG A 1 113 ? 14.716 -6.279 -11.922 1.00 69.12 113 ARG A O 1
ATOM 888 N N . GLU A 1 114 ? 16.342 -7.708 -12.509 1.00 72.62 114 GLU A N 1
ATOM 889 C CA . GLU A 1 114 ? 15.799 -8.861 -11.778 1.00 72.62 114 GLU A CA 1
ATOM 890 C C . GLU A 1 114 ? 15.721 -8.572 -10.268 1.00 72.62 114 GLU A C 1
ATOM 892 O O . GLU A 1 114 ? 14.701 -8.834 -9.627 1.00 72.62 114 GLU A O 1
ATOM 897 N N . ARG A 1 115 ? 16.762 -7.938 -9.705 1.00 75.06 115 ARG A N 1
ATOM 898 C CA . ARG A 1 115 ? 16.789 -7.499 -8.299 1.00 75.06 115 ARG A CA 1
ATOM 899 C C . ARG A 1 115 ? 15.716 -6.453 -8.000 1.00 75.06 115 ARG A C 1
ATOM 901 O O . ARG A 1 115 ? 15.023 -6.587 -6.993 1.00 75.06 115 ARG A O 1
ATOM 908 N N . ALA A 1 116 ? 15.542 -5.454 -8.866 1.00 70.88 116 ALA A N 1
ATOM 909 C CA . ALA A 1 116 ? 14.503 -4.435 -8.706 1.00 70.88 116 ALA A CA 1
ATOM 910 C C . ALA A 1 116 ? 13.088 -5.042 -8.780 1.00 70.88 116 ALA A C 1
ATOM 912 O O . ALA A 1 116 ? 12.231 -4.719 -7.958 1.00 70.88 116 ALA A O 1
ATOM 913 N N . ASN A 1 117 ? 12.858 -5.995 -9.690 1.00 75.50 117 ASN A N 1
ATOM 914 C CA . ASN A 1 117 ? 11.591 -6.724 -9.792 1.00 75.50 117 ASN A CA 1
ATOM 915 C C . ASN A 1 117 ? 11.321 -7.592 -8.550 1.00 75.50 117 ASN A C 1
ATOM 917 O O . ASN A 1 117 ? 10.191 -7.651 -8.060 1.00 75.50 117 ASN A O 1
ATOM 921 N N . LEU A 1 118 ? 12.350 -8.254 -8.012 1.00 78.38 118 LEU A N 1
ATOM 922 C CA . LEU A 1 118 ? 12.226 -9.050 -6.792 1.00 78.38 118 LEU A CA 1
ATOM 923 C C . LEU A 1 118 ? 11.916 -8.163 -5.577 1.00 78.38 118 LEU A C 1
ATOM 925 O O . LEU A 1 118 ? 11.011 -8.477 -4.803 1.00 78.38 118 LEU A O 1
ATOM 929 N N . MET A 1 119 ? 12.614 -7.029 -5.437 1.00 76.44 119 MET A N 1
ATOM 930 C CA . MET A 1 119 ? 12.329 -6.030 -4.402 1.00 76.44 119 MET A CA 1
ATOM 931 C C . MET A 1 119 ? 10.901 -5.505 -4.522 1.00 76.44 119 MET A C 1
ATOM 933 O O . MET A 1 119 ? 10.174 -5.523 -3.532 1.00 76.44 119 MET A O 1
ATOM 937 N N . ARG A 1 120 ? 10.455 -5.136 -5.731 1.00 76.44 120 ARG A N 1
ATOM 938 C CA . ARG A 1 120 ? 9.070 -4.722 -5.982 1.00 76.44 120 ARG A CA 1
ATOM 939 C C . ARG A 1 120 ? 8.075 -5.768 -5.495 1.00 76.44 120 ARG A C 1
ATOM 941 O O . ARG A 1 120 ? 7.194 -5.450 -4.704 1.00 76.44 120 ARG A O 1
ATOM 948 N N . LYS A 1 121 ? 8.216 -7.018 -5.947 1.00 76.69 121 LYS A N 1
ATOM 949 C CA . LYS A 1 121 ? 7.316 -8.117 -5.559 1.00 76.69 121 LYS A CA 1
ATOM 950 C C . LYS A 1 121 ? 7.287 -8.305 -4.045 1.00 76.69 121 LYS A C 1
ATOM 952 O O . LYS A 1 121 ? 6.215 -8.485 -3.479 1.00 76.69 121 LYS A O 1
ATOM 957 N N . THR A 1 122 ? 8.447 -8.213 -3.401 1.00 80.75 122 THR A N 1
ATOM 958 C CA . THR A 1 122 ? 8.585 -8.382 -1.951 1.00 80.75 122 THR A CA 1
ATOM 959 C C . THR A 1 122 ? 7.892 -7.252 -1.192 1.00 80.75 122 THR A C 1
ATOM 961 O O . THR A 1 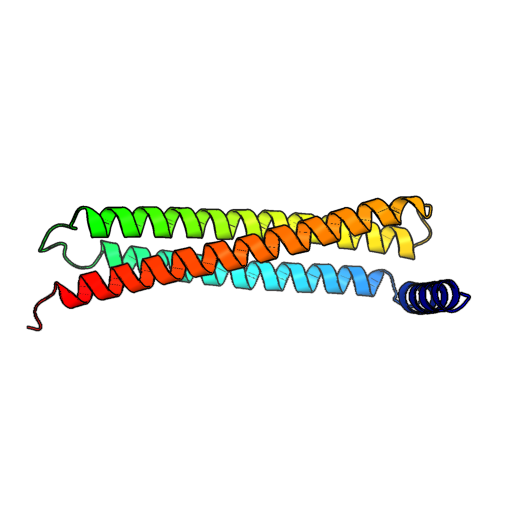122 ? 7.098 -7.524 -0.297 1.00 80.75 122 THR A O 1
ATOM 964 N N . PHE A 1 123 ? 8.123 -5.991 -1.568 1.00 79.00 123 PHE A N 1
ATOM 965 C CA . PHE A 1 123 ? 7.502 -4.836 -0.915 1.00 79.00 123 PHE A CA 1
ATOM 966 C C . PHE A 1 123 ? 5.994 -4.764 -1.145 1.00 79.00 123 PHE A C 1
ATOM 968 O O . PHE A 1 123 ? 5.259 -4.475 -0.206 1.00 79.00 123 PHE A O 1
ATOM 975 N N . VAL A 1 124 ? 5.518 -5.087 -2.351 1.00 76.88 124 VAL A N 1
ATOM 976 C CA . VAL A 1 124 ? 4.078 -5.169 -2.639 1.00 76.88 124 VAL A CA 1
ATOM 977 C C . VAL A 1 124 ? 3.432 -6.280 -1.815 1.00 76.88 124 VAL A C 1
ATOM 979 O O . VAL A 1 124 ? 2.393 -6.062 -1.198 1.00 76.88 124 VAL A O 1
ATOM 982 N N . TRP A 1 125 ? 4.056 -7.457 -1.746 1.00 79.38 125 TRP A N 1
ATOM 983 C CA . TRP A 1 125 ? 3.538 -8.562 -0.944 1.00 79.38 125 TRP A CA 1
ATOM 984 C C . TRP A 1 125 ? 3.516 -8.227 0.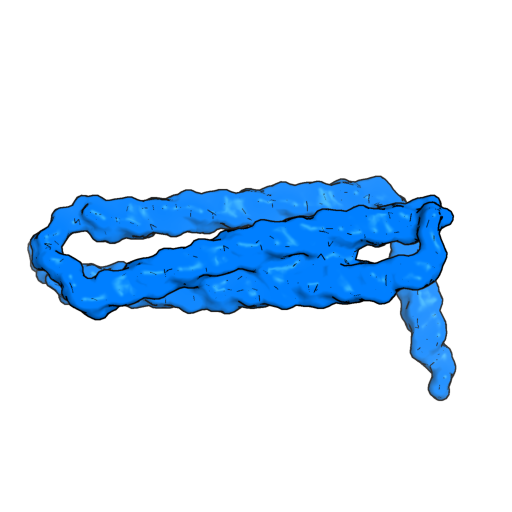553 1.00 79.38 125 TRP A C 1
ATOM 986 O O . TRP A 1 125 ? 2.496 -8.424 1.210 1.00 79.38 125 TRP A O 1
ATOM 996 N N . LEU A 1 126 ? 4.595 -7.638 1.082 1.00 83.12 126 LEU A N 1
ATOM 997 C CA . LEU A 1 126 ? 4.655 -7.156 2.465 1.00 83.12 126 LEU A CA 1
ATOM 998 C C . LEU A 1 126 ? 3.590 -6.092 2.745 1.00 83.12 126 LEU A C 1
ATOM 1000 O O . LEU A 1 126 ? 2.948 -6.148 3.793 1.00 83.12 126 LEU A O 1
ATOM 1004 N N . ALA A 1 127 ? 3.360 -5.162 1.816 1.00 76.50 127 ALA A N 1
ATOM 1005 C CA . ALA A 1 127 ? 2.305 -4.160 1.932 1.00 76.50 127 ALA A CA 1
ATOM 1006 C C . ALA A 1 127 ? 0.916 -4.818 1.999 1.00 76.50 127 ALA A C 1
ATOM 1008 O O . ALA A 1 127 ? 0.121 -4.472 2.862 1.00 76.50 127 ALA A O 1
ATOM 1009 N N . ILE A 1 128 ? 0.635 -5.819 1.160 1.00 79.56 128 ILE A N 1
ATOM 1010 C CA . ILE A 1 128 ? -0.649 -6.540 1.179 1.00 79.56 128 ILE A CA 1
ATOM 1011 C C . ILE A 1 128 ? -0.846 -7.289 2.503 1.00 79.56 128 ILE A C 1
ATOM 1013 O O . ILE A 1 128 ? -1.908 -7.193 3.115 1.00 79.56 128 ILE A O 1
ATOM 1017 N N . VAL A 1 129 ? 0.164 -8.029 2.965 1.00 84.88 129 VAL A N 1
ATOM 1018 C CA . VAL A 1 129 ? 0.061 -8.811 4.207 1.00 84.88 129 VAL A CA 1
ATOM 1019 C C . VAL A 1 129 ? -0.094 -7.892 5.415 1.00 84.88 129 VAL A C 1
ATOM 1021 O O . VAL A 1 129 ? -0.987 -8.103 6.236 1.00 84.88 129 VAL A O 1
ATOM 1024 N N . SER A 1 130 ? 0.731 -6.847 5.512 1.00 82.56 130 SER A N 1
ATOM 1025 C CA . SER A 1 130 ? 0.617 -5.856 6.588 1.00 82.56 130 SER A CA 1
ATOM 1026 C C . SER A 1 130 ? -0.736 -5.146 6.561 1.00 82.56 130 SER A C 1
ATOM 1028 O O . SER A 1 130 ? -1.348 -4.977 7.617 1.00 82.56 130 SER A O 1
ATOM 1030 N N . PHE A 1 131 ? -1.259 -4.840 5.373 1.00 76.19 131 PHE A N 1
ATOM 1031 C CA . PHE A 1 131 ? -2.582 -4.256 5.218 1.00 76.19 131 PHE A CA 1
ATOM 1032 C C . PHE A 1 131 ? -3.685 -5.176 5.739 1.00 76.19 131 PHE A C 1
ATOM 1034 O O . PHE A 1 131 ? -4.522 -4.736 6.522 1.00 76.19 131 PHE A O 1
ATOM 1041 N N . LEU A 1 132 ? -3.681 -6.452 5.346 1.00 84.50 132 LEU A N 1
ATOM 1042 C CA . LEU A 1 132 ? -4.683 -7.423 5.790 1.00 84.50 132 LEU A CA 1
ATOM 1043 C C . LEU A 1 132 ? -4.682 -7.571 7.312 1.00 84.50 132 LEU A C 1
ATOM 1045 O O . LEU A 1 132 ? -5.745 -7.565 7.932 1.00 84.50 132 LEU A O 1
ATOM 1049 N N . VAL A 1 133 ? -3.499 -7.644 7.926 1.00 85.88 133 VAL A N 1
ATOM 1050 C CA . VAL A 1 133 ? -3.371 -7.721 9.387 1.00 85.88 133 VAL A CA 1
ATOM 1051 C C . VAL A 1 133 ? -3.909 -6.449 10.053 1.00 85.88 133 VAL A C 1
ATOM 1053 O O . VAL A 1 133 ? -4.691 -6.540 11.001 1.00 85.88 133 VAL A O 1
ATOM 1056 N N . GLY A 1 134 ? -3.557 -5.268 9.536 1.00 79.88 134 GLY A N 1
ATOM 1057 C CA . GLY A 1 134 ? -4.061 -3.988 10.040 1.00 79.88 134 GLY A CA 1
ATOM 1058 C C . GLY A 1 134 ? -5.580 -3.840 9.891 1.00 79.88 134 GLY A C 1
ATOM 1059 O O . GLY A 1 134 ? -6.255 -3.413 10.829 1.00 79.88 134 GLY A O 1
ATOM 1060 N N . ALA A 1 135 ? -6.135 -4.253 8.751 1.00 79.56 135 ALA A N 1
ATOM 1061 C CA . ALA A 1 135 ? -7.568 -4.222 8.475 1.00 79.56 135 ALA A CA 1
ATOM 1062 C C . ALA A 1 135 ? -8.345 -5.169 9.399 1.00 79.56 135 ALA A C 1
ATOM 1064 O O . ALA A 1 135 ? -9.348 -4.765 9.985 1.00 79.56 135 ALA A O 1
ATOM 1065 N N . LEU A 1 136 ? -7.861 -6.399 9.604 1.00 84.75 136 LEU A N 1
ATOM 1066 C CA . LEU A 1 136 ? -8.472 -7.347 10.540 1.00 84.75 136 LEU A CA 1
ATOM 1067 C C . LEU A 1 136 ? -8.438 -6.825 11.982 1.00 84.75 136 LEU A C 1
ATOM 1069 O O . LEU A 1 136 ? -9.430 -6.945 12.703 1.00 84.75 136 LEU A O 1
ATOM 1073 N N . ALA A 1 137 ? -7.334 -6.198 12.398 1.00 80.69 137 ALA A N 1
ATOM 1074 C CA . ALA A 1 137 ? -7.232 -5.567 13.712 1.00 80.69 137 ALA A CA 1
ATOM 1075 C C . ALA A 1 137 ? -8.224 -4.399 13.872 1.00 80.69 137 ALA A C 1
ATOM 1077 O O . ALA A 1 137 ? -8.872 -4.285 14.915 1.00 80.69 137 ALA A O 1
ATOM 1078 N N . ALA A 1 138 ? -8.396 -3.575 12.834 1.00 76.75 138 ALA A N 1
ATOM 1079 C CA . ALA A 1 138 ? -9.366 -2.483 12.823 1.00 76.75 138 ALA A CA 1
ATOM 1080 C C . ALA A 1 138 ? -10.819 -2.993 12.873 1.00 76.75 138 ALA A C 1
ATOM 1082 O O . ALA A 1 138 ? -11.612 -2.499 13.674 1.00 76.75 138 ALA A O 1
ATOM 1083 N N . VAL A 1 139 ? -11.160 -4.025 12.093 1.00 81.75 139 VAL A N 1
ATOM 1084 C CA . VAL A 1 139 ? -12.486 -4.673 12.132 1.00 81.75 139 VAL A CA 1
ATOM 1085 C C . VAL A 1 139 ? -12.759 -5.260 13.514 1.00 81.75 139 VAL A C 1
ATOM 1087 O O . VAL A 1 139 ? -13.832 -5.039 14.073 1.00 81.75 139 VAL A O 1
ATOM 1090 N N . ARG A 1 140 ? -11.777 -5.949 14.110 1.00 81.25 140 ARG A N 1
ATOM 1091 C CA . ARG A 1 140 ? -11.886 -6.477 15.476 1.00 81.25 140 ARG A CA 1
ATOM 1092 C C . ARG A 1 140 ? -12.143 -5.363 16.488 1.00 81.25 140 ARG A C 1
ATOM 1094 O O . ARG A 1 140 ? -12.983 -5.537 17.365 1.00 81.25 140 ARG A O 1
ATOM 1101 N N . TYR A 1 141 ? -11.456 -4.227 16.368 1.00 76.56 141 TYR A N 1
ATOM 1102 C CA . TYR A 1 141 ? -11.691 -3.070 17.231 1.00 76.56 141 TYR A CA 1
ATOM 1103 C C . TYR A 1 141 ? -13.124 -2.536 17.096 1.00 76.56 141 TYR A C 1
ATOM 1105 O O . TYR A 1 141 ? -13.801 -2.367 18.109 1.00 76.56 141 TYR A O 1
ATOM 1113 N N . VAL A 1 142 ? -13.606 -2.321 15.866 1.00 74.88 142 VAL A N 1
ATOM 1114 C CA . VAL A 1 142 ? -14.975 -1.834 15.617 1.00 74.88 142 VAL A CA 1
ATOM 1115 C C . VAL A 1 142 ? -16.005 -2.814 16.177 1.00 74.88 142 VAL A C 1
ATOM 1117 O O . VAL A 1 142 ? -16.931 -2.393 16.865 1.00 74.88 142 VAL A O 1
ATOM 1120 N N . TYR A 1 143 ? -15.811 -4.117 15.960 1.00 79.38 143 TYR A N 1
ATOM 1121 C CA . TYR A 1 143 ? -16.679 -5.157 16.510 1.00 79.38 143 TYR A CA 1
ATOM 1122 C C . TYR A 1 143 ? -16.712 -5.131 18.042 1.00 79.38 143 TYR A C 1
ATOM 1124 O O . TYR A 1 143 ? -17.787 -5.109 18.634 1.00 79.38 143 TYR A O 1
ATOM 1132 N N . LEU A 1 144 ? -15.544 -5.074 18.694 1.00 74.31 144 LEU A N 1
ATOM 1133 C CA . LEU A 1 144 ? -15.458 -4.986 20.154 1.00 74.31 144 LEU A CA 1
ATOM 1134 C C . LEU A 1 144 ? -16.118 -3.712 20.681 1.00 74.31 144 LEU A C 1
ATOM 1136 O O . LEU A 1 144 ? -16.779 -3.763 21.710 1.00 74.31 144 LEU A O 1
ATOM 1140 N N . ARG A 1 145 ? -15.960 -2.580 19.987 1.00 70.56 145 ARG A N 1
ATOM 1141 C CA . ARG A 1 145 ? -16.582 -1.310 20.370 1.00 70.56 145 ARG A CA 1
ATOM 1142 C C . ARG A 1 145 ? -18.105 -1.392 20.268 1.00 70.56 145 ARG A C 1
ATOM 1144 O O . ARG A 1 145 ? -18.771 -1.039 21.235 1.00 70.56 145 ARG A O 1
ATOM 1151 N N . LEU A 1 146 ? -18.643 -1.911 19.163 1.00 72.31 146 LEU A N 1
ATOM 1152 C CA . LEU A 1 146 ? -20.086 -2.099 18.966 1.00 72.31 146 LEU A CA 1
ATOM 1153 C C . LEU A 1 146 ? -20.688 -3.086 19.972 1.00 72.31 146 LEU A C 1
ATOM 1155 O O . LEU A 1 146 ? -21.738 -2.807 20.531 1.00 72.31 146 LEU A O 1
ATOM 1159 N N . ALA A 1 147 ? -20.007 -4.199 20.257 1.00 70.50 147 ALA A N 1
ATOM 1160 C CA . ALA A 1 147 ? -20.470 -5.184 21.236 1.00 70.50 147 ALA A CA 1
ATOM 1161 C C . ALA A 1 147 ? -20.484 -4.644 22.680 1.00 70.50 147 ALA A C 1
ATOM 1163 O O . ALA A 1 147 ? -21.243 -5.134 23.511 1.00 70.50 147 ALA A O 1
ATOM 1164 N N . THR A 1 148 ? -19.645 -3.647 22.990 1.00 65.44 148 THR A N 1
ATOM 1165 C CA . THR A 1 148 ? -19.599 -3.000 24.315 1.00 65.44 148 THR A CA 1
ATOM 1166 C C . THR A 1 148 ? -20.568 -1.831 24.486 1.00 65.44 148 THR A C 1
ATOM 1168 O O . THR A 1 148 ? -20.751 -1.376 25.612 1.00 65.44 148 THR A O 1
ATOM 1171 N N . VAL A 1 149 ? -21.175 -1.325 23.408 1.00 59.75 149 VAL A N 1
ATOM 1172 C CA . VAL A 1 149 ? -22.191 -0.266 23.482 1.00 59.75 149 VAL A CA 1
ATOM 1173 C C . VAL A 1 149 ? -23.558 -0.951 23.595 1.00 59.75 149 VAL A C 1
ATOM 1175 O O . VAL A 1 149 ? -23.986 -1.572 22.623 1.00 59.75 149 VAL A O 1
ATOM 1178 N N . PRO A 1 150 ? -24.252 -0.896 24.750 1.00 51.25 150 PRO A N 1
ATOM 1179 C CA . PRO A 1 150 ? -25.614 -1.407 24.828 1.00 51.25 150 PRO A CA 1
ATOM 1180 C C . PRO A 1 150 ? -26.487 -0.615 23.850 1.00 51.25 150 PRO A C 1
ATOM 1182 O O . PRO A 1 150 ? -26.431 0.616 23.826 1.00 51.25 150 PRO A O 1
ATOM 1185 N N . ALA A 1 151 ? -27.249 -1.327 23.017 1.00 54.34 151 ALA A N 1
ATOM 1186 C CA . ALA A 1 151 ? -28.244 -0.718 22.144 1.00 54.34 151 ALA A CA 1
ATOM 1187 C C . ALA A 1 151 ? -29.218 0.087 23.017 1.00 54.34 151 ALA A C 1
ATOM 1189 O O . ALA A 1 151 ? -29.876 -0.488 23.885 1.00 54.34 151 ALA A O 1
ATOM 1190 N N . ALA A 1 152 ? -29.211 1.408 22.835 1.00 44.84 152 ALA A N 1
ATOM 1191 C CA . ALA A 1 152 ? -30.176 2.316 23.442 1.00 44.84 152 ALA A CA 1
ATOM 1192 C C . ALA A 1 152 ? -31.549 2.153 22.783 1.00 44.84 152 ALA A C 1
ATOM 1194 O O . ALA A 1 152 ? -31.578 1.950 21.546 1.00 44.84 152 ALA A O 1
#

pLDDT: mean 70.33, std 10.55, range [44.84, 85.88]

Nearest PDB structures (foldseek):
  3tul-assembly5_D  TM=4.272E-01  e=2.021E+00  Salmonella enterica subsp. enterica serovar Typhimurium
  6ixe-assembly1_A  TM=3.489E-01  e=1.722E+00  Homo sapiens
  8otz-assembly1_DX  TM=2.621E-01  e=9.466E+00  Bos taurus

Secondary structure (DSSP, 8-state):
--HHHHHHHHHHHHHHTS-HHHHHHHHHHHHHHHHHHHHHHHHHHHHHHHHHHHS--SSPPPHHHHHHHHHHHHHHHHHHHHHHHHHHHHHHHHHHHHHHHTT-S-TTHHHHHHHHHHHHHHHHHHHHHHHHHHHHHHHHHHHHHHHHS---

Mean predicted aligned error: 12.15 Å

Foldseek 3Di:
DPVPVVVVVVVVVVLLPDQLVVLVVVLVVVLVVLVVVLVVLVVVLVVLVCVVVPPPPVDPQDPLLVVLLVLLVVLNVLLSVLSVQLNVLSVQLSVLSSCVSVVNDDPVSVVVNVVSVVSNVVSNVSSVVSNVSSVVSSVVSVVVVVVPDPDD

Solvent-accessible surface area (backbone atoms only — not comparable to full-atom values): 8041 Å² total; per-residue (Å²): 142,69,68,68,66,54,56,50,51,58,46,49,56,61,58,57,69,51,56,43,65,60,44,54,53,49,45,50,50,53,47,53,50,50,48,52,52,53,51,54,50,52,51,52,50,51,50,53,52,50,52,65,70,65,50,77,70,78,72,70,81,48,70,67,51,52,49,33,51,52,50,18,51,52,23,44,54,48,18,51,50,26,45,51,54,20,50,52,29,45,52,55,28,40,51,53,50,31,42,45,61,66,70,76,54,66,81,77,54,52,63,57,38,54,51,26,50,51,50,23,55,49,24,47,49,50,17,52,54,29,37,53,54,15,50,52,31,46,51,51,40,53,51,55,52,55,73,70,49,77,86,126